Protein AF-S6URK3-F1 (afdb_monomer)

Nearest PDB structures (foldseek):
  7t2y-assembly1_A  TM=6.536E-01  e=1.853E+00  synthetic construct
  8c5v-assembly1_D  TM=6.792E-01  e=2.583E+00  Escherichia coli

Mean predicted aligned error: 15.0 Å

Radius of gyration: 19.45 Å; Cα contacts (8 Å, |Δi|>4): 103; chains: 1; bounding box: 42×46×53 Å

Secondary structure (DSSP, 8-state):
-HHHHHHHTSS---HHHHHHHHHHHHHHHHHHHHHHTT-----HHHHHHHHHHHHHHTTPPP----SS----TT----HHHHHHHHHHHHHHHHHHHHHHHHHHT-SS----HHHHHHHHHHHHHHHHTT-HHHHHHHHHHHHHHHHHHHHT---

InterPro domains:
  IPR008207 Signal transduction histidine kinase, phosphotransfer (Hpt) domain [PF01627] (80-147)
  IPR008207 Signal transduction histidine kinase, phosphotransfer (Hpt) domain [PS50894] (74-155)
  IPR008207 Signal transduction histidine kinase, phosphotransfer (Hpt) domain [cd00088] (78-147)
  IPR036641 HPT domain superfamily [G3DSA:1.20.120.160] (75-155)
  IPR036641 HPT domain superfamily [SSF47226] (78-149)

Sequence (155 aa):
NLLNRVLEGDVLPGLEVQQLMGEVLALLPSVIRDFADDAQCQRNDVDLLAARAHALANALEAPSLSVADAHAPGEVLDPQLLEIFRQEALGHLNTLSRFLDNAEQSASPSISDAVLRALHTLKGSAHMAGVLPIAELASPLDQLVREYKANLIDI

Foldseek 3Di:
DLVVCCVVVVAPCDPLVVVLVVLCVVCVVVCVVCVVVVVDDDDVSVVLSVQQSVCSSVVHPRPDPPVPDPDDVPDDFDVVLVVVLVVLLVVLVVLVVVLVVVVVVDPDRADDPSNLVSLVVNLVSCVVRVVVVSNVVSVVVSVVNVVVNVVPPDD

Solvent-accessible surface area (backbone atoms only — not comparable to full-atom values): 8947 Å² total; per-residue (Å²): 110,41,68,59,36,40,74,72,63,79,34,76,86,44,71,69,54,51,50,51,51,50,54,50,63,68,45,46,66,55,56,54,46,32,58,75,68,73,60,73,70,93,50,70,70,59,54,44,52,52,49,28,39,52,17,58,56,67,77,43,86,49,74,67,80,63,91,72,71,89,70,55,100,82,59,78,66,53,66,68,44,40,51,51,31,55,58,50,40,53,57,29,50,50,51,48,50,56,48,52,63,52,34,78,75,38,100,73,66,75,84,49,71,67,49,56,50,29,34,49,48,44,23,52,38,21,54,75,26,64,40,51,77,56,21,62,59,29,47,62,51,40,50,51,55,50,52,54,54,61,76,66,64,78,131

pLDDT: mean 81.58, std 15.3, range [34.28, 96.38]

Structure (mmCIF, N/CA/C/O backbone):
data_AF-S6URK3-F1
#
_entry.id   AF-S6URK3-F1
#
loop_
_atom_site.group_PDB
_atom_site.id
_atom_site.type_symbol
_atom_site.label_atom_id
_atom_site.label_alt_id
_atom_site.label_comp_id
_atom_site.label_asym_id
_atom_site.label_entity_id
_atom_site.label_seq_id
_atom_site.pdbx_PDB_ins_code
_atom_site.Cartn_x
_atom_site.Cartn_y
_atom_site.Cartn_z
_atom_site.occupancy
_atom_site.B_iso_or_equiv
_atom_site.auth_seq_id
_atom_site.auth_comp_id
_atom_site.auth_asym_id
_atom_site.auth_atom_id
_atom_site.pdbx_PDB_model_num
ATOM 1 N N . ASN A 1 1 ? 6.198 18.234 -7.536 1.00 81.25 1 ASN A N 1
ATOM 2 C CA . ASN A 1 1 ? 6.802 17.610 -8.737 1.00 81.25 1 ASN A CA 1
ATOM 3 C C . ASN A 1 1 ? 8.316 17.713 -8.583 1.00 81.25 1 ASN A C 1
ATOM 5 O O . ASN A 1 1 ? 8.777 18.811 -8.299 1.00 81.25 1 ASN A O 1
ATOM 9 N N . LEU A 1 2 ? 9.060 16.603 -8.678 1.00 85.69 2 LEU A N 1
ATOM 10 C CA . LEU A 1 2 ? 10.508 16.555 -8.414 1.00 85.69 2 LEU A CA 1
ATOM 11 C C . LEU A 1 2 ? 11.296 17.590 -9.227 1.00 85.69 2 LEU A C 1
ATOM 13 O O . LEU A 1 2 ? 12.123 18.296 -8.664 1.00 85.69 2 LEU A O 1
ATOM 17 N N . LEU A 1 3 ? 11.005 17.722 -10.525 1.00 86.94 3 LEU A N 1
ATOM 18 C CA . LEU A 1 3 ? 11.733 18.642 -11.405 1.00 86.94 3 LEU A CA 1
ATOM 19 C C . LEU A 1 3 ? 11.555 20.101 -10.978 1.00 86.94 3 LEU A C 1
ATOM 21 O O . LEU A 1 3 ? 12.524 20.851 -10.979 1.00 86.94 3 LEU A O 1
ATOM 25 N N . ASN A 1 4 ? 10.353 20.483 -10.538 1.00 88.00 4 ASN A N 1
ATOM 26 C CA . ASN A 1 4 ? 10.110 21.831 -10.020 1.00 88.00 4 ASN A CA 1
ATOM 27 C C . ASN A 1 4 ? 10.955 22.097 -8.772 1.00 88.00 4 ASN A C 1
ATOM 29 O O . ASN A 1 4 ? 11.601 23.130 -8.692 1.00 88.00 4 ASN A O 1
ATOM 33 N N . ARG A 1 5 ? 11.041 21.125 -7.855 1.00 81.00 5 ARG A N 1
ATOM 34 C CA . ARG A 1 5 ? 11.853 21.260 -6.636 1.00 81.00 5 ARG A CA 1
ATOM 35 C C . ARG A 1 5 ? 13.351 21.343 -6.930 1.00 81.00 5 ARG A C 1
ATOM 37 O O . ARG A 1 5 ? 14.071 22.050 -6.238 1.00 81.00 5 ARG A O 1
ATOM 44 N N . VAL A 1 6 ? 13.825 20.651 -7.967 1.00 87.62 6 VAL A N 1
ATOM 45 C CA . VAL A 1 6 ? 15.216 20.774 -8.435 1.00 87.62 6 VAL A CA 1
ATOM 46 C C . VAL A 1 6 ? 15.470 22.155 -9.047 1.00 87.62 6 VAL A C 1
ATOM 48 O O . VAL A 1 6 ? 16.500 22.763 -8.770 1.00 87.62 6 VAL A O 1
ATOM 51 N N . LEU A 1 7 ? 14.530 22.677 -9.843 1.00 86.62 7 LEU A N 1
ATOM 52 C CA . LEU A 1 7 ? 14.621 24.019 -10.433 1.00 86.62 7 LEU A CA 1
ATOM 53 C C . LEU A 1 7 ? 14.563 25.134 -9.377 1.00 86.62 7 LEU A C 1
ATOM 55 O O . LEU A 1 7 ? 15.235 26.151 -9.528 1.00 86.62 7 LEU A O 1
ATOM 59 N N . GLU A 1 8 ? 13.783 24.933 -8.316 1.00 88.06 8 GLU A N 1
ATOM 60 C CA . GLU A 1 8 ? 13.647 25.845 -7.173 1.00 88.06 8 GLU A CA 1
ATOM 61 C C . GLU A 1 8 ? 14.844 25.762 -6.203 1.00 88.06 8 GLU A C 1
ATOM 63 O O . GLU A 1 8 ? 15.026 26.651 -5.376 1.00 88.06 8 GLU A O 1
ATOM 68 N N . GLY A 1 9 ? 15.703 24.743 -6.341 1.00 82.69 9 GLY A N 1
ATOM 69 C CA . GLY A 1 9 ? 16.895 24.536 -5.511 1.00 82.69 9 GLY A CA 1
ATOM 70 C C . GLY A 1 9 ? 16.647 23.763 -4.211 1.00 82.69 9 GLY A C 1
ATOM 71 O O . GLY A 1 9 ? 17.591 23.524 -3.459 1.00 82.69 9 GLY A O 1
ATOM 72 N N . ASP A 1 10 ? 15.412 23.325 -3.968 1.00 79.25 10 ASP A N 1
ATOM 73 C CA . ASP A 1 10 ? 15.006 22.552 -2.788 1.00 79.25 10 ASP A CA 1
ATOM 74 C C . ASP A 1 10 ? 15.538 21.112 -2.797 1.00 79.25 10 ASP A C 1
ATOM 76 O O . ASP A 1 10 ? 15.638 20.473 -1.749 1.00 79.25 10 ASP A O 1
ATOM 80 N N . VAL A 1 11 ? 15.846 20.578 -3.981 1.00 84.50 11 VAL A N 1
ATOM 81 C CA . VAL A 1 11 ? 16.415 19.237 -4.168 1.00 84.50 11 VAL A CA 1
ATOM 82 C C . VAL A 1 11 ? 17.662 19.342 -5.035 1.00 84.50 11 VAL A C 1
ATOM 84 O O . VAL A 1 11 ? 17.622 19.872 -6.144 1.00 84.50 11 VAL A O 1
ATOM 87 N N . LEU A 1 12 ? 18.782 18.803 -4.551 1.00 82.88 12 LEU A N 1
ATOM 88 C CA . LEU A 1 12 ? 20.026 18.796 -5.316 1.00 82.88 12 LEU A CA 1
ATOM 89 C C . LEU A 1 12 ? 19.955 17.769 -6.461 1.00 82.88 12 LEU A C 1
ATOM 91 O O . LEU A 1 12 ? 19.507 16.642 -6.238 1.00 82.88 12 LEU A O 1
ATOM 95 N N . PRO A 1 13 ? 20.454 18.097 -7.668 1.00 84.88 13 PRO A N 1
ATOM 96 C CA . PRO A 1 13 ? 20.526 17.173 -8.801 1.00 84.88 13 PRO A CA 1
ATOM 97 C C . PRO A 1 13 ? 21.686 16.174 -8.633 1.00 84.88 13 PRO A C 1
ATOM 99 O O . PRO A 1 13 ? 22.617 16.121 -9.440 1.00 84.88 13 PRO A O 1
ATOM 102 N N . GLY A 1 14 ? 21.648 15.411 -7.541 1.00 86.44 14 GLY A N 1
ATOM 103 C CA . GLY A 1 14 ? 22.617 14.372 -7.217 1.00 86.44 14 GLY A CA 1
ATOM 104 C C . GLY A 1 14 ? 22.479 13.131 -8.102 1.00 86.44 14 GLY A C 1
ATOM 105 O O . GLY A 1 14 ? 21.643 13.067 -9.006 1.00 86.44 14 GLY A O 1
ATOM 106 N N . LEU A 1 15 ? 23.302 12.120 -7.813 1.00 84.62 15 LEU A N 1
ATOM 107 C CA . LEU A 1 15 ? 23.380 10.881 -8.593 1.00 84.62 15 LEU A CA 1
ATOM 108 C C . LEU A 1 15 ? 22.014 10.192 -8.748 1.00 84.62 15 LEU A C 1
ATOM 110 O O . LEU A 1 15 ? 21.686 9.717 -9.828 1.00 84.62 15 LEU A O 1
ATOM 114 N N . GLU A 1 16 ? 21.201 10.189 -7.696 1.00 82.56 16 GLU A N 1
ATOM 115 C CA . GLU A 1 16 ? 19.893 9.523 -7.666 1.00 82.56 16 GLU A CA 1
ATOM 116 C C . GLU A 1 16 ? 18.874 10.198 -8.594 1.00 82.56 16 GLU A C 1
ATOM 118 O O . GLU A 1 16 ? 18.141 9.523 -9.316 1.00 82.56 16 GLU A O 1
ATOM 123 N N . VAL A 1 17 ? 18.864 11.536 -8.633 1.00 88.19 17 VAL A N 1
ATOM 124 C CA . VAL A 1 17 ? 18.015 12.315 -9.549 1.00 88.19 17 VAL A CA 1
ATOM 125 C C . VAL A 1 17 ? 18.470 12.104 -10.995 1.00 88.19 17 VAL A C 1
ATOM 127 O O . VAL A 1 17 ? 17.637 11.915 -11.879 1.00 88.19 17 VAL A O 1
ATOM 130 N N . GLN A 1 18 ? 19.784 12.078 -11.243 1.00 89.00 18 GLN A N 1
ATOM 131 C CA . GLN A 1 18 ? 20.341 11.822 -12.576 1.00 89.00 18 GLN A CA 1
ATOM 132 C C . GLN A 1 18 ? 20.022 10.407 -13.077 1.00 89.00 18 GLN A C 1
ATOM 134 O O . GLN A 1 18 ? 19.639 10.243 -14.235 1.00 89.00 18 GLN A O 1
ATOM 139 N N . GLN A 1 19 ? 20.133 9.396 -12.210 1.00 87.19 19 GLN A N 1
ATOM 140 C CA . GLN A 1 19 ? 19.759 8.014 -12.523 1.00 87.19 19 GLN A CA 1
ATOM 141 C C . GLN A 1 19 ? 18.272 7.905 -12.852 1.00 87.19 19 GLN A C 1
ATOM 143 O O . GLN A 1 19 ? 17.924 7.382 -13.908 1.00 87.19 19 GLN A O 1
ATOM 148 N N . LEU A 1 20 ? 17.405 8.483 -12.012 1.00 89.62 20 LEU A N 1
ATOM 149 C CA . LEU A 1 20 ? 15.965 8.498 -12.255 1.00 89.62 20 LEU A CA 1
ATOM 150 C C . LEU A 1 20 ? 15.626 9.144 -13.607 1.00 89.62 20 LEU A C 1
ATOM 152 O O . LEU A 1 20 ? 14.837 8.599 -14.375 1.00 89.62 20 LEU A O 1
ATOM 156 N N . MET A 1 21 ? 16.238 10.289 -13.927 1.00 91.25 21 MET A N 1
ATOM 157 C CA . MET A 1 21 ? 16.034 10.942 -15.222 1.00 91.25 21 MET A CA 1
ATOM 158 C C . MET A 1 21 ? 16.507 10.075 -16.394 1.00 91.25 21 MET A C 1
ATOM 160 O O . MET A 1 21 ? 15.834 10.034 -17.423 1.00 91.25 21 MET A O 1
ATOM 164 N N . GLY A 1 22 ? 17.630 9.368 -16.245 1.00 91.88 22 GLY A N 1
ATOM 165 C CA . GLY A 1 22 ? 18.124 8.427 -17.251 1.00 91.88 22 GLY A CA 1
ATOM 166 C C . GLY A 1 22 ? 17.152 7.274 -17.506 1.00 91.88 22 GLY A C 1
ATOM 167 O O . GLY A 1 22 ? 16.862 6.959 -18.660 1.00 91.88 22 GLY A O 1
ATOM 168 N N . GLU A 1 23 ? 16.596 6.691 -16.444 1.00 91.50 23 GLU A N 1
ATOM 169 C CA . GLU A 1 23 ? 15.606 5.613 -16.530 1.00 91.50 23 GLU A CA 1
ATOM 170 C C . GLU A 1 23 ? 14.299 6.088 -17.192 1.00 91.50 23 GLU A C 1
ATOM 172 O O . GLU A 1 23 ? 13.791 5.428 -18.098 1.00 91.50 23 GLU A O 1
ATOM 177 N N . VAL A 1 24 ? 13.795 7.274 -16.826 1.00 93.56 24 VAL A N 1
ATOM 178 C CA . VAL A 1 24 ? 12.609 7.875 -17.465 1.00 93.56 24 VAL A CA 1
ATOM 179 C C . VAL A 1 24 ? 12.849 8.120 -18.955 1.00 93.56 24 VAL A C 1
ATOM 181 O O . VAL A 1 24 ? 12.007 7.767 -19.781 1.00 93.56 24 VAL A O 1
ATOM 184 N N . LEU A 1 25 ? 14.000 8.691 -19.325 1.00 94.06 25 LEU A N 1
ATOM 185 C CA . LEU A 1 25 ? 14.349 8.945 -20.726 1.00 94.06 25 LEU A CA 1
ATOM 186 C C . LEU A 1 25 ? 14.457 7.654 -21.544 1.00 94.06 25 LEU A C 1
ATOM 188 O O . LEU A 1 25 ? 14.052 7.640 -22.706 1.00 94.06 25 LEU A O 1
ATOM 192 N N . ALA A 1 26 ? 14.960 6.574 -20.947 1.00 93.50 26 ALA A N 1
ATOM 193 C CA . ALA A 1 26 ? 15.004 5.264 -21.588 1.00 93.50 26 ALA A CA 1
ATOM 194 C C . ALA A 1 26 ? 13.601 4.664 -21.787 1.00 93.50 26 ALA A C 1
ATOM 196 O O . ALA A 1 26 ? 13.368 3.956 -22.769 1.00 93.50 26 ALA A O 1
ATOM 197 N N . LEU A 1 27 ? 12.661 4.968 -20.885 1.00 92.50 27 LEU A N 1
ATOM 198 C CA . LEU A 1 27 ? 11.313 4.408 -20.901 1.00 92.50 27 LEU A CA 1
ATOM 199 C C . LEU A 1 27 ? 10.340 5.154 -21.821 1.00 92.50 27 LEU A C 1
ATOM 201 O O . LEU A 1 27 ? 9.491 4.522 -22.459 1.00 92.50 27 LEU A O 1
ATOM 205 N N . LEU A 1 28 ? 10.487 6.476 -21.931 1.00 93.12 28 LEU A N 1
ATOM 206 C CA . LEU A 1 28 ? 9.611 7.359 -22.710 1.00 93.12 28 LEU A CA 1
ATOM 207 C C . LEU A 1 28 ? 9.305 6.862 -24.135 1.00 93.12 28 LEU A C 1
ATOM 209 O O . LEU A 1 28 ? 8.132 6.877 -24.505 1.00 93.12 28 LEU A O 1
ATOM 213 N N . PRO A 1 29 ? 10.273 6.368 -24.935 1.00 93.06 29 PRO A N 1
ATOM 214 C CA . PRO A 1 29 ? 9.983 5.866 -26.277 1.00 93.06 29 PRO A CA 1
ATOM 215 C C . PRO A 1 29 ? 8.980 4.709 -26.295 1.00 93.06 29 PRO A C 1
ATOM 217 O O . PRO A 1 29 ? 8.196 4.599 -27.232 1.00 93.06 29 PRO A O 1
ATOM 220 N N . SER A 1 30 ? 9.000 3.841 -25.278 1.00 90.81 30 SER A N 1
ATOM 221 C CA . SER A 1 30 ? 8.046 2.731 -25.179 1.00 90.81 30 SER A CA 1
ATOM 222 C C . SER A 1 30 ? 6.651 3.228 -24.811 1.00 90.81 30 SER A C 1
ATOM 224 O O . SER A 1 30 ? 5.698 2.881 -25.490 1.00 90.81 30 SER A O 1
ATOM 226 N N . VAL A 1 31 ? 6.553 4.125 -23.828 1.00 89.50 31 VAL A N 1
ATOM 227 C CA . VAL A 1 31 ? 5.279 4.706 -23.383 1.00 89.50 31 VAL A CA 1
ATOM 228 C C . VAL A 1 31 ? 4.607 5.492 -24.512 1.00 89.50 31 VAL A C 1
ATOM 230 O O . VAL A 1 31 ? 3.397 5.408 -24.697 1.00 89.50 31 VAL A O 1
ATOM 233 N N . ILE A 1 32 ? 5.392 6.228 -25.304 1.00 91.81 32 ILE A N 1
ATOM 234 C CA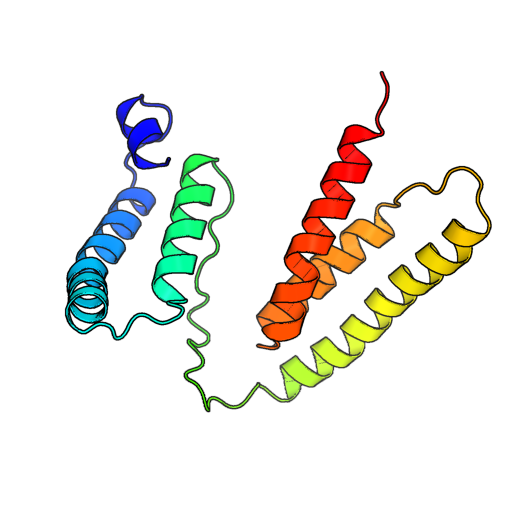 . ILE A 1 32 ? 4.889 6.961 -26.472 1.00 91.81 32 ILE A CA 1
ATOM 235 C C . ILE A 1 32 ? 4.358 6.000 -27.543 1.00 91.81 32 ILE A C 1
ATOM 237 O O . ILE A 1 32 ? 3.332 6.297 -28.150 1.00 91.81 32 ILE A O 1
ATOM 241 N N . ARG A 1 33 ? 5.025 4.860 -27.778 1.00 91.00 33 ARG A N 1
ATOM 242 C CA . ARG A 1 33 ? 4.531 3.838 -28.716 1.00 91.00 33 ARG A CA 1
ATOM 243 C C . ARG A 1 33 ? 3.234 3.204 -28.230 1.00 91.00 33 ARG A C 1
ATOM 245 O O . ARG A 1 33 ? 2.277 3.196 -28.987 1.00 91.00 33 ARG A O 1
ATOM 252 N N . ASP A 1 34 ? 3.176 2.775 -26.972 1.00 89.19 34 ASP A N 1
ATOM 253 C CA . ASP A 1 34 ? 1.973 2.158 -26.400 1.00 89.19 34 ASP A CA 1
ATOM 254 C C . ASP A 1 34 ? 0.766 3.108 -26.481 1.00 89.19 34 ASP A C 1
ATOM 256 O O . ASP A 1 34 ? -0.351 2.683 -26.765 1.00 89.19 34 ASP A O 1
ATOM 260 N N . PHE A 1 35 ? 0.996 4.412 -26.285 1.00 89.19 35 PHE A N 1
ATOM 261 C CA . PHE A 1 35 ? -0.021 5.445 -26.484 1.00 89.19 35 PHE A CA 1
ATOM 262 C C . PHE A 1 35 ? -0.431 5.598 -27.955 1.00 89.19 35 PHE A C 1
ATOM 264 O O . PHE A 1 35 ? -1.617 5.703 -28.254 1.00 89.19 35 PHE A O 1
ATOM 271 N N . ALA A 1 36 ? 0.535 5.635 -28.876 1.00 93.19 36 ALA A N 1
ATOM 272 C CA . ALA A 1 36 ? 0.267 5.785 -30.306 1.00 93.19 36 ALA A CA 1
ATOM 273 C C . ALA A 1 36 ? -0.497 4.587 -30.896 1.00 93.19 36 ALA A C 1
ATOM 275 O O . ALA A 1 36 ? -1.304 4.774 -31.806 1.00 93.19 36 ALA A O 1
ATOM 276 N N . ASP A 1 37 ? -0.259 3.390 -30.358 1.00 93.44 37 ASP A N 1
ATOM 277 C CA . ASP A 1 37 ? -0.849 2.129 -30.810 1.00 93.44 37 ASP A CA 1
ATOM 278 C C . ASP A 1 37 ? -2.165 1.771 -30.080 1.00 93.44 37 ASP A C 1
ATOM 280 O O . ASP A 1 37 ? -2.700 0.685 -30.293 1.00 93.44 37 ASP A O 1
ATOM 284 N N . ASP A 1 38 ? -2.690 2.660 -29.221 1.00 88.88 38 ASP A N 1
ATOM 285 C CA . ASP A 1 38 ? -3.877 2.434 -28.366 1.00 88.88 38 ASP A CA 1
ATOM 286 C C . ASP A 1 38 ? -3.769 1.159 -27.495 1.00 88.88 38 ASP A C 1
ATOM 288 O O . ASP A 1 38 ? -4.751 0.513 -27.137 1.00 88.88 38 ASP A O 1
ATOM 292 N N . ALA A 1 39 ? -2.538 0.778 -27.144 1.00 86.94 39 ALA A N 1
ATOM 293 C CA . ALA A 1 39 ? -2.197 -0.422 -26.380 1.00 86.94 39 ALA A CA 1
ATOM 294 C C . ALA A 1 39 ? -1.912 -0.102 -24.902 1.00 86.94 39 ALA A C 1
ATOM 296 O O . ALA A 1 39 ? -1.115 -0.770 -24.241 1.00 86.94 39 ALA A O 1
ATOM 297 N N . GLN A 1 40 ? -2.534 0.956 -24.382 1.00 82.00 40 GLN A N 1
ATOM 298 C CA . GLN A 1 40 ? -2.271 1.466 -23.042 1.00 82.00 40 GLN A CA 1
ATOM 299 C C . GLN A 1 40 ? -2.670 0.433 -21.981 1.00 82.00 40 GLN A C 1
ATOM 301 O O . GLN A 1 40 ? -3.815 -0.010 -21.910 1.00 82.00 40 GLN A O 1
ATOM 306 N N . CYS A 1 41 ? -1.727 0.077 -21.116 1.00 78.94 41 CYS A N 1
ATOM 307 C CA . CYS A 1 41 ? -1.939 -0.842 -20.005 1.00 78.94 41 CYS A CA 1
ATOM 308 C C . CYS A 1 41 ? -1.322 -0.282 -18.718 1.00 78.94 41 CYS A C 1
ATOM 310 O O . CYS A 1 41 ? -0.622 0.734 -18.738 1.00 78.94 41 CYS A O 1
ATOM 312 N N . GLN A 1 42 ? -1.597 -0.930 -17.584 1.00 74.94 42 GLN A N 1
ATOM 313 C CA . GLN A 1 42 ? -0.938 -0.587 -16.326 1.00 74.94 42 GLN A CA 1
ATOM 314 C C . GLN A 1 42 ? 0.562 -0.894 -16.435 1.00 74.94 42 GLN A C 1
ATOM 316 O O . GLN A 1 42 ? 0.962 -2.010 -16.769 1.00 74.94 42 GLN A O 1
ATOM 321 N N . ARG A 1 43 ? 1.385 0.125 -16.180 1.00 78.56 43 ARG A N 1
ATOM 322 C CA . ARG A 1 43 ? 2.836 0.115 -16.382 1.00 78.56 43 ARG A CA 1
ATOM 323 C C . ARG A 1 43 ? 3.528 0.238 -15.024 1.00 78.56 43 ARG A C 1
ATOM 325 O O . ARG A 1 43 ? 3.824 1.337 -14.563 1.00 78.56 43 ARG A O 1
ATOM 332 N N . ASN A 1 44 ? 3.805 -0.907 -14.400 1.00 78.50 44 ASN A N 1
ATOM 333 C CA . ASN A 1 44 ? 4.451 -0.981 -13.080 1.00 78.50 44 ASN A CA 1
ATOM 334 C C . ASN A 1 44 ? 5.816 -0.267 -13.037 1.00 78.50 44 ASN A C 1
ATOM 336 O O . ASN A 1 44 ? 6.225 0.261 -12.007 1.00 78.50 44 ASN A O 1
ATOM 340 N N . ASP A 1 45 ? 6.527 -0.245 -14.164 1.00 82.12 45 ASP A N 1
ATOM 341 C CA . ASP A 1 45 ? 7.787 0.473 -14.348 1.00 82.12 45 ASP A CA 1
ATOM 342 C C . ASP A 1 45 ? 7.606 2.001 -14.299 1.00 82.12 45 ASP A C 1
ATOM 344 O O . ASP A 1 45 ? 8.389 2.697 -13.652 1.00 82.12 45 ASP A O 1
ATOM 348 N N . VAL A 1 46 ? 6.546 2.528 -14.917 1.00 86.44 46 VAL A N 1
ATOM 349 C CA . VAL A 1 46 ? 6.170 3.948 -14.837 1.00 86.44 46 VAL A CA 1
ATOM 350 C C . VAL A 1 46 ? 5.731 4.311 -13.416 1.00 86.44 46 VAL A C 1
ATOM 352 O O . VAL A 1 46 ? 6.191 5.324 -12.883 1.00 86.44 46 VAL A O 1
ATOM 355 N N . ASP A 1 47 ? 4.900 3.478 -12.785 1.00 83.38 47 ASP A N 1
ATOM 356 C CA . ASP A 1 47 ? 4.399 3.702 -11.421 1.00 83.38 47 ASP A CA 1
ATOM 357 C C . ASP A 1 47 ? 5.544 3.752 -10.399 1.00 83.38 47 ASP A C 1
ATOM 359 O O . ASP A 1 47 ? 5.600 4.637 -9.539 1.00 83.38 47 ASP A O 1
ATOM 363 N N . LEU A 1 48 ? 6.522 2.858 -10.538 1.00 81.25 48 LEU A N 1
ATOM 364 C CA . LEU A 1 48 ? 7.720 2.844 -9.709 1.00 81.25 48 LEU A CA 1
ATOM 365 C C . LEU A 1 48 ? 8.571 4.109 -9.893 1.00 81.25 48 LEU A C 1
ATOM 367 O O . LEU A 1 48 ? 9.016 4.702 -8.906 1.00 81.25 48 LEU A O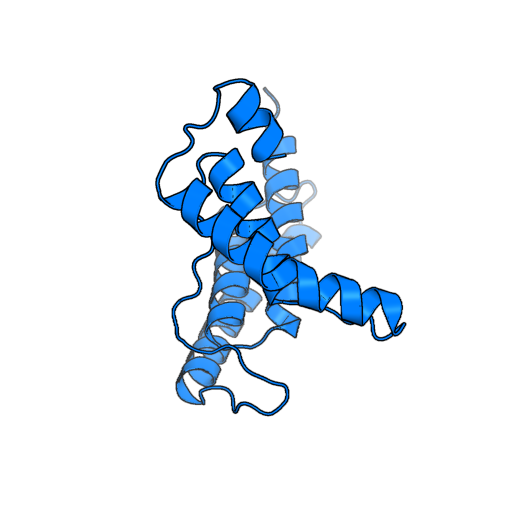 1
ATOM 371 N N . LEU A 1 49 ? 8.819 4.532 -11.137 1.00 88.50 49 LEU A N 1
ATOM 372 C CA . LEU A 1 49 ? 9.585 5.753 -11.406 1.00 88.50 49 LEU A CA 1
ATOM 373 C C . LEU A 1 49 ? 8.874 6.983 -10.833 1.00 88.50 49 LEU A C 1
ATOM 375 O O . LEU A 1 49 ? 9.527 7.858 -10.259 1.00 88.50 49 LEU A O 1
ATOM 379 N N . ALA A 1 50 ? 7.543 7.030 -10.911 1.00 86.00 50 ALA A N 1
ATOM 380 C CA . ALA A 1 50 ? 6.742 8.080 -10.293 1.00 86.00 50 ALA A CA 1
ATOM 381 C C . ALA A 1 50 ? 6.856 8.066 -8.757 1.00 86.00 50 ALA A C 1
ATOM 38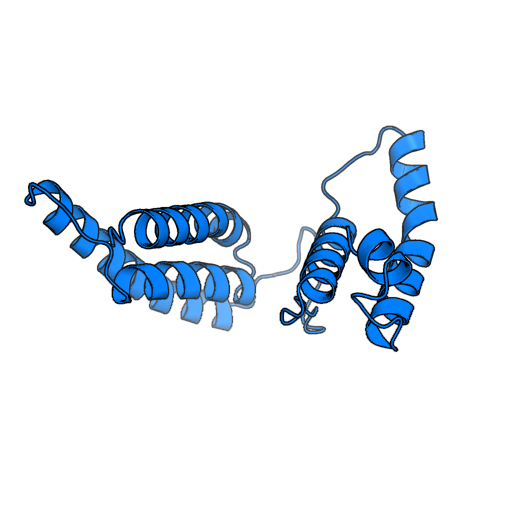3 O O . ALA A 1 50 ? 7.057 9.119 -8.143 1.00 86.00 50 ALA A O 1
ATOM 384 N N . ALA A 1 51 ? 6.806 6.887 -8.131 1.00 80.12 51 ALA A N 1
ATOM 385 C CA . ALA A 1 51 ? 6.966 6.737 -6.687 1.00 80.12 51 ALA A CA 1
ATOM 386 C C . ALA A 1 51 ? 8.376 7.137 -6.211 1.00 80.12 51 ALA A C 1
ATOM 388 O O . ALA A 1 51 ? 8.515 7.875 -5.233 1.00 80.12 51 ALA A O 1
ATOM 389 N N . ARG A 1 52 ? 9.430 6.741 -6.939 1.00 85.12 52 ARG A N 1
ATOM 390 C CA . ARG A 1 52 ? 10.814 7.184 -6.682 1.00 85.12 52 ARG A CA 1
ATOM 391 C C . ARG A 1 52 ? 10.968 8.692 -6.851 1.00 85.12 52 ARG A C 1
ATOM 393 O O . ARG A 1 52 ? 11.601 9.331 -6.013 1.00 85.12 52 ARG A O 1
ATOM 400 N N . ALA A 1 53 ? 10.350 9.279 -7.878 1.00 87.38 53 ALA A N 1
ATOM 401 C CA . ALA A 1 53 ? 10.350 10.726 -8.071 1.00 87.38 53 ALA A CA 1
ATOM 402 C C . ALA A 1 53 ? 9.701 11.457 -6.887 1.00 87.38 53 ALA A C 1
ATOM 404 O O . ALA A 1 53 ? 10.208 12.481 -6.429 1.00 87.38 53 ALA A O 1
ATOM 405 N N . HIS A 1 54 ? 8.590 10.924 -6.376 1.00 83.00 54 HIS A N 1
ATOM 406 C CA . HIS A 1 54 ? 7.894 11.474 -5.218 1.00 83.00 54 HIS A CA 1
ATOM 407 C C . HIS A 1 54 ? 8.726 11.367 -3.933 1.00 83.00 54 HIS A C 1
ATOM 409 O O . HIS A 1 54 ? 8.803 12.328 -3.168 1.00 83.00 54 HIS A O 1
ATOM 415 N N . ALA A 1 55 ? 9.391 10.232 -3.718 1.00 80.81 55 ALA A N 1
ATOM 416 C CA . ALA A 1 55 ? 10.248 10.026 -2.558 1.00 80.81 55 ALA A CA 1
ATOM 417 C C . ALA A 1 55 ? 11.461 10.967 -2.560 1.00 80.81 55 ALA A C 1
ATOM 419 O O . ALA A 1 55 ? 11.676 11.679 -1.580 1.00 80.81 55 ALA A O 1
ATOM 420 N N . LEU A 1 56 ? 12.171 11.069 -3.691 1.00 83.19 56 LEU A N 1
ATOM 421 C CA . LEU A 1 56 ? 13.282 12.015 -3.855 1.00 83.19 56 LEU A CA 1
ATOM 422 C C . LEU A 1 56 ? 12.827 13.461 -3.673 1.00 83.19 56 LEU A C 1
ATOM 424 O O . LEU A 1 56 ? 13.532 14.261 -3.064 1.00 83.19 56 LEU A O 1
ATOM 428 N N . ALA A 1 57 ? 11.627 13.796 -4.156 1.00 83.44 57 ALA A N 1
ATOM 429 C CA . ALA A 1 57 ? 11.083 15.131 -3.975 1.00 83.44 57 ALA A CA 1
ATOM 430 C C . ALA A 1 57 ? 10.899 15.450 -2.491 1.00 83.44 57 ALA A C 1
ATOM 432 O O . ALA A 1 57 ? 11.129 16.584 -2.108 1.00 83.44 57 ALA A O 1
ATOM 433 N N . ASN A 1 58 ? 10.507 14.481 -1.664 1.00 81.00 58 ASN A N 1
ATOM 434 C CA . ASN A 1 58 ? 10.161 14.685 -0.257 1.00 81.00 58 ASN A CA 1
ATOM 435 C C . ASN A 1 58 ? 11.256 14.259 0.733 1.00 81.00 58 ASN A C 1
ATOM 437 O O . ASN A 1 58 ? 10.986 14.222 1.931 1.00 81.00 58 ASN A O 1
ATOM 441 N N . ALA A 1 59 ? 12.467 13.955 0.250 1.00 73.31 59 ALA A N 1
ATOM 442 C CA . ALA A 1 59 ? 13.563 13.404 1.054 1.00 73.31 59 ALA A CA 1
ATOM 443 C C . ALA A 1 59 ? 13.164 12.138 1.847 1.00 73.31 59 ALA A C 1
ATOM 445 O O . ALA A 1 59 ? 13.612 11.918 2.971 1.00 73.31 59 ALA A O 1
ATOM 446 N N . LEU A 1 60 ? 12.292 11.317 1.258 1.00 66.62 60 LEU A N 1
ATOM 447 C CA . LEU A 1 60 ? 11.890 10.013 1.780 1.00 66.62 60 LEU A CA 1
ATOM 448 C C . LEU A 1 60 ? 12.774 8.923 1.166 1.00 66.62 60 LEU A C 1
ATOM 450 O O . LEU A 1 60 ? 13.302 9.095 0.066 1.00 66.62 60 LEU A O 1
ATOM 454 N N . GLU A 1 61 ? 12.893 7.778 1.841 1.00 57.66 61 GLU A N 1
ATOM 455 C CA . GLU A 1 61 ? 13.513 6.599 1.234 1.00 57.66 61 GLU A CA 1
ATOM 456 C C . GLU A 1 61 ? 12.733 6.199 -0.023 1.00 57.66 61 GLU A C 1
ATOM 458 O O . GLU A 1 61 ? 11.517 5.982 0.006 1.00 57.66 61 GLU A O 1
ATOM 463 N N . ALA A 1 62 ? 13.438 6.160 -1.153 1.00 56.69 62 ALA A N 1
ATOM 464 C CA . ALA A 1 62 ? 12.846 5.801 -2.425 1.00 56.69 62 ALA A CA 1
ATOM 465 C C . ALA A 1 62 ? 12.495 4.309 -2.429 1.00 56.69 62 ALA A C 1
ATOM 467 O O . ALA A 1 62 ? 13.326 3.503 -2.005 1.00 56.69 62 ALA A O 1
ATOM 468 N N . PRO A 1 63 ? 11.311 3.915 -2.936 1.00 51.88 63 PRO A N 1
ATOM 469 C CA . PRO A 1 63 ? 11.029 2.512 -3.180 1.00 51.88 63 PRO A CA 1
ATOM 470 C C . PRO A 1 63 ? 12.042 2.014 -4.212 1.00 51.88 63 PRO A C 1
ATOM 472 O O . PRO A 1 63 ? 11.987 2.365 -5.392 1.00 51.88 63 PRO A O 1
ATOM 475 N N . SER A 1 64 ? 13.039 1.271 -3.746 1.00 42.28 64 SER A N 1
ATOM 476 C CA . SER A 1 64 ? 13.996 0.601 -4.605 1.00 42.28 64 SER A CA 1
ATOM 477 C C . SER A 1 64 ? 13.361 -0.688 -5.105 1.00 42.28 64 SER A C 1
ATOM 479 O O . SER A 1 64 ? 12.729 -1.427 -4.348 1.00 42.28 64 SER A O 1
ATOM 481 N N . LEU A 1 65 ? 13.558 -0.985 -6.390 1.00 40.19 65 LEU A N 1
ATOM 482 C CA . LEU A 1 65 ? 13.538 -2.377 -6.802 1.00 40.19 65 LEU A CA 1
ATOM 483 C C . LEU A 1 65 ? 14.706 -3.026 -6.071 1.00 40.19 65 LEU A C 1
ATOM 485 O O . LEU A 1 65 ? 15.866 -2.849 -6.446 1.00 40.19 65 LEU A O 1
ATOM 489 N N . SER A 1 66 ? 14.404 -3.796 -5.032 1.00 36.66 66 SER A N 1
ATOM 490 C CA . SER A 1 66 ? 15.190 -5.003 -4.860 1.00 36.66 66 SER A CA 1
ATOM 491 C C . SER A 1 66 ? 15.159 -5.699 -6.218 1.00 36.66 66 SER A C 1
ATOM 493 O O . SER A 1 66 ? 14.086 -5.917 -6.772 1.00 36.66 66 SER A O 1
ATOM 495 N N . VAL A 1 67 ? 16.322 -6.021 -6.774 1.00 39.06 67 VAL A N 1
ATOM 496 C CA . VAL A 1 67 ? 16.491 -6.845 -7.985 1.00 39.06 67 VAL A CA 1
ATOM 497 C C . VAL A 1 67 ? 15.956 -8.283 -7.809 1.00 39.06 67 VAL A C 1
ATOM 499 O O . VAL A 1 67 ? 16.336 -9.183 -8.548 1.00 39.06 67 VAL A O 1
ATOM 502 N N . ALA A 1 68 ? 15.058 -8.501 -6.849 1.00 37.47 68 ALA A N 1
ATOM 503 C CA . ALA A 1 68 ? 14.157 -9.631 -6.788 1.00 37.47 68 ALA A CA 1
ATOM 504 C C . ALA A 1 68 ? 12.868 -9.247 -7.536 1.00 37.47 68 ALA A C 1
ATOM 506 O O . ALA A 1 68 ? 11.936 -8.684 -6.968 1.00 37.47 68 ALA A O 1
ATOM 507 N N . ASP A 1 69 ? 12.899 -9.545 -8.832 1.00 36.69 69 ASP A N 1
ATOM 508 C CA . ASP A 1 69 ? 11.762 -9.955 -9.648 1.00 36.69 69 ASP A CA 1
ATOM 509 C C . ASP A 1 69 ? 10.666 -8.938 -10.007 1.00 36.69 69 ASP A C 1
ATOM 511 O O . ASP A 1 69 ? 9.668 -8.715 -9.321 1.00 36.69 69 ASP A O 1
ATOM 515 N N . ALA A 1 70 ? 10.795 -8.438 -11.237 1.00 39.69 70 ALA A N 1
ATOM 516 C CA . ALA A 1 70 ? 9.652 -8.082 -12.058 1.00 39.69 70 ALA A CA 1
ATOM 517 C C . ALA A 1 70 ? 8.910 -9.367 -12.476 1.00 39.69 70 ALA A C 1
ATOM 519 O O . ALA A 1 70 ? 9.157 -9.892 -13.559 1.00 39.69 70 ALA A O 1
ATOM 520 N N . HIS A 1 71 ? 7.975 -9.832 -11.639 1.00 40.94 71 HIS A N 1
ATOM 521 C CA . HIS A 1 71 ? 7.051 -10.918 -11.980 1.00 40.94 71 HIS A CA 1
ATOM 522 C C . HIS A 1 71 ? 6.149 -10.504 -13.154 1.00 40.94 71 HIS A C 1
ATOM 524 O O . HIS A 1 71 ? 5.100 -9.877 -12.989 1.00 40.94 71 HIS A O 1
ATOM 530 N N . ALA A 1 72 ? 6.572 -10.881 -14.366 1.00 39.84 72 ALA A N 1
ATOM 531 C CA . ALA A 1 72 ? 5.725 -10.991 -15.548 1.00 39.84 72 ALA A CA 1
ATOM 532 C C . ALA A 1 72 ? 4.462 -11.821 -15.222 1.00 39.84 72 ALA A C 1
ATOM 534 O O . ALA A 1 72 ? 4.506 -12.678 -14.333 1.00 39.84 72 ALA A O 1
ATOM 535 N N . PRO A 1 73 ? 3.330 -11.622 -15.925 1.00 37.09 73 PRO A N 1
ATOM 536 C CA . PRO A 1 73 ? 2.125 -12.421 -15.709 1.00 37.09 73 PRO A CA 1
ATOM 537 C C . PRO A 1 73 ? 2.425 -13.903 -15.996 1.00 37.09 73 PRO A C 1
ATOM 539 O O . PRO A 1 73 ? 2.459 -14.330 -17.149 1.00 37.09 73 PRO A O 1
ATOM 542 N N . GLY A 1 74 ? 2.692 -14.674 -14.938 1.00 44.50 74 GLY A N 1
ATOM 543 C CA . GLY A 1 74 ? 3.108 -16.079 -15.002 1.00 44.50 74 GLY A CA 1
ATOM 544 C C . GLY A 1 74 ? 4.267 -16.467 -14.080 1.00 44.50 74 GLY A C 1
ATOM 545 O O . GLY A 1 74 ? 4.587 -17.651 -13.996 1.00 44.50 74 GLY A O 1
ATOM 546 N N . GLU A 1 75 ? 4.900 -15.519 -13.396 1.00 50.50 75 GLU A N 1
ATOM 547 C CA . GLU A 1 75 ? 6.014 -15.820 -12.502 1.00 50.50 75 GLU A CA 1
ATOM 548 C C . GLU A 1 75 ? 5.454 -16.396 -11.168 1.00 50.50 75 GLU A C 1
ATOM 550 O O . GLU A 1 75 ? 4.374 -16.026 -10.689 1.00 50.50 75 GLU A O 1
ATOM 555 N N . VAL A 1 76 ? 6.076 -17.471 -10.678 1.00 58.12 76 VAL A N 1
ATOM 556 C CA . VAL A 1 76 ? 5.528 -18.312 -9.605 1.00 58.12 76 VAL A CA 1
ATOM 557 C C . VAL A 1 76 ? 5.939 -17.712 -8.267 1.00 58.12 76 VAL A C 1
ATOM 559 O O . VAL A 1 76 ? 7.121 -17.729 -7.942 1.00 58.12 76 VAL A O 1
ATOM 562 N N . LEU A 1 77 ? 4.956 -17.243 -7.488 1.00 75.25 77 LEU A N 1
ATOM 563 C CA . LEU A 1 77 ? 5.144 -16.752 -6.116 1.00 75.25 77 LEU A CA 1
ATOM 564 C C . LEU A 1 77 ? 6.056 -17.703 -5.332 1.00 75.25 77 LEU A C 1
ATOM 566 O O . LEU A 1 77 ? 5.791 -18.909 -5.302 1.00 75.25 77 LEU A O 1
ATOM 570 N N . ASP A 1 78 ? 7.086 -17.171 -4.669 1.00 83.12 78 ASP A N 1
ATOM 571 C CA . ASP A 1 78 ? 7.941 -17.976 -3.798 1.00 83.12 78 ASP A CA 1
ATOM 572 C C . ASP A 1 78 ? 7.066 -18.620 -2.700 1.00 83.12 78 ASP A C 1
ATOM 574 O O . ASP A 1 78 ? 6.499 -17.909 -1.859 1.00 83.12 78 ASP A O 1
ATOM 578 N N . PRO A 1 79 ? 6.927 -19.960 -2.678 1.00 80.44 79 PRO A N 1
ATOM 579 C CA . PRO A 1 79 ? 6.049 -20.643 -1.736 1.00 80.44 79 PRO A CA 1
ATOM 580 C C . PRO A 1 79 ? 6.476 -20.438 -0.278 1.00 80.44 79 PRO A C 1
ATOM 582 O O . PRO A 1 79 ? 5.628 -20.497 0.614 1.00 80.44 79 PRO A O 1
ATOM 585 N N . GLN A 1 80 ? 7.760 -20.180 -0.014 1.00 80.12 80 GLN A N 1
ATOM 586 C CA . GLN A 1 80 ? 8.248 -19.879 1.327 1.00 80.12 80 GLN A CA 1
ATOM 587 C C . GLN A 1 80 ? 7.808 -18.482 1.771 1.00 80.12 80 GLN A C 1
ATOM 589 O O . GLN A 1 80 ? 7.309 -18.329 2.888 1.00 80.12 80 GLN A O 1
ATOM 594 N N . LEU A 1 81 ? 7.941 -17.476 0.902 1.00 81.88 81 LEU A N 1
ATOM 595 C CA . LEU A 1 81 ? 7.475 -16.116 1.194 1.00 81.88 81 LEU A CA 1
ATOM 596 C C . LEU A 1 81 ? 5.952 -16.057 1.316 1.00 81.88 81 LEU A C 1
ATOM 598 O O . LEU A 1 81 ? 5.441 -15.373 2.199 1.00 81.88 81 LEU A O 1
ATOM 602 N N . LEU A 1 82 ? 5.227 -16.821 0.497 1.00 88.44 82 LEU A N 1
ATOM 603 C CA . LEU A 1 82 ? 3.773 -16.922 0.583 1.00 88.44 82 LEU A CA 1
ATOM 604 C C . LEU A 1 82 ? 3.317 -17.539 1.913 1.00 88.44 82 LEU A C 1
ATOM 606 O O . LEU A 1 82 ? 2.353 -17.065 2.512 1.00 88.44 82 LEU A O 1
ATOM 610 N N . GLU A 1 83 ? 4.008 -18.571 2.399 1.00 85.38 83 GLU A N 1
ATOM 611 C CA . GLU A 1 83 ? 3.696 -19.187 3.691 1.00 85.38 83 GLU A CA 1
ATOM 612 C C . GLU A 1 83 ? 4.011 -18.251 4.866 1.00 85.38 83 GLU A C 1
ATOM 614 O O . GLU A 1 83 ? 3.192 -18.132 5.781 1.00 85.38 83 GLU A O 1
ATOM 619 N N . ILE A 1 84 ? 5.143 -17.538 4.824 1.00 82.31 84 ILE A N 1
ATOM 620 C CA . ILE A 1 84 ? 5.478 -16.501 5.815 1.00 82.31 84 ILE A CA 1
ATOM 621 C C . ILE A 1 84 ? 4.395 -15.421 5.816 1.00 82.31 84 ILE A C 1
ATOM 623 O O . ILE A 1 84 ? 3.802 -15.141 6.859 1.00 82.31 84 ILE A O 1
ATOM 627 N N . PHE A 1 85 ? 4.060 -14.886 4.639 1.00 89.69 85 PHE A N 1
ATOM 628 C CA . PHE A 1 85 ? 3.008 -13.889 4.491 1.00 89.69 85 PHE A CA 1
ATOM 629 C C . PHE A 1 85 ? 1.674 -14.385 5.041 1.00 89.69 85 PHE A C 1
ATOM 631 O O . PHE A 1 85 ? 1.022 -13.671 5.795 1.00 89.69 85 PHE A O 1
ATOM 638 N N . ARG A 1 86 ? 1.266 -15.619 4.733 1.00 91.62 86 ARG A N 1
ATOM 639 C CA . ARG A 1 86 ? 0.014 -16.193 5.241 1.00 91.62 86 ARG A CA 1
ATOM 640 C C . ARG A 1 86 ? -0.016 -16.220 6.772 1.00 91.62 86 ARG A C 1
ATOM 642 O O . ARG A 1 86 ? -1.046 -15.901 7.368 1.00 91.62 86 ARG A O 1
ATOM 649 N N . GLN A 1 87 ? 1.086 -16.609 7.411 1.00 87.75 87 GLN A N 1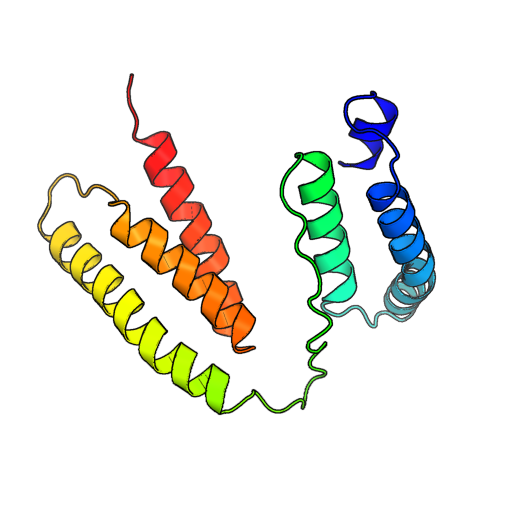
ATOM 650 C CA . GLN A 1 87 ? 1.188 -16.660 8.871 1.00 87.75 87 GLN A CA 1
ATOM 651 C C . GLN A 1 87 ? 1.159 -15.258 9.498 1.00 87.75 87 GLN A C 1
ATOM 653 O O . GLN A 1 87 ? 0.419 -15.029 10.457 1.00 87.75 87 GLN A O 1
ATOM 658 N N . GLU A 1 88 ? 1.905 -14.310 8.934 1.00 88.06 88 GLU A N 1
ATOM 659 C CA . GLU A 1 88 ? 1.957 -12.923 9.411 1.00 88.06 88 GLU A CA 1
ATOM 660 C C . GLU A 1 88 ? 0.627 -12.191 9.193 1.00 88.06 88 GLU A C 1
ATOM 662 O O . GLU A 1 88 ? 0.102 -11.548 10.109 1.00 88.06 88 GLU A O 1
ATOM 667 N N . ALA A 1 89 ? 0.025 -12.353 8.012 1.00 94.38 89 ALA A N 1
ATOM 668 C CA . ALA A 1 89 ? -1.244 -11.742 7.645 1.00 94.38 89 ALA A CA 1
ATOM 669 C C . ALA A 1 89 ? -2.355 -12.133 8.620 1.00 94.38 89 ALA A C 1
ATOM 671 O O . ALA A 1 89 ? -3.114 -11.267 9.049 1.00 94.38 89 ALA A O 1
ATOM 672 N N . LEU A 1 90 ? -2.423 -13.399 9.048 1.00 94.12 90 LEU A N 1
ATOM 673 C CA . LEU A 1 90 ? -3.386 -13.836 10.064 1.00 94.12 90 LEU A CA 1
ATOM 674 C C . LEU A 1 90 ? -3.208 -13.090 11.396 1.00 94.12 90 LEU A C 1
ATOM 676 O O . LEU A 1 90 ? -4.196 -12.687 12.012 1.00 94.12 90 LEU A O 1
ATOM 680 N N . GLY A 1 91 ? -1.967 -12.860 11.831 1.00 92.00 91 GLY A N 1
ATOM 681 C CA . GLY A 1 91 ? -1.675 -12.091 13.045 1.00 92.00 91 GLY A CA 1
ATOM 682 C C . GLY A 1 91 ? -2.093 -10.621 12.931 1.00 92.00 91 GLY A C 1
ATOM 683 O O . GLY A 1 91 ? -2.694 -10.056 13.856 1.00 92.00 91 GLY A O 1
ATOM 684 N N . HIS A 1 92 ? -1.834 -10.002 11.779 1.00 95.06 92 HIS A N 1
ATOM 685 C CA . HIS A 1 92 ? -2.252 -8.628 11.505 1.00 95.06 92 HIS A CA 1
ATOM 686 C C . HIS A 1 92 ? -3.774 -8.506 11.408 1.00 95.06 92 HIS A C 1
ATOM 688 O O . HIS A 1 92 ? -4.353 -7.666 12.094 1.00 95.06 92 HIS A O 1
ATOM 694 N N . LEU A 1 93 ? -4.440 -9.393 10.667 1.00 95.81 93 LEU A N 1
ATOM 695 C CA . LEU A 1 93 ? -5.900 -9.430 10.551 1.00 95.81 93 LEU A CA 1
ATOM 696 C C . LEU A 1 93 ? -6.578 -9.660 11.903 1.00 95.81 93 LEU A C 1
ATOM 698 O O . LEU A 1 93 ? -7.582 -9.019 12.191 1.00 95.81 93 LEU A O 1
ATOM 702 N N . ASN A 1 94 ? -6.010 -10.494 12.779 1.00 96.38 94 ASN A N 1
ATOM 703 C CA . ASN A 1 94 ? -6.516 -10.657 14.143 1.00 96.38 94 ASN A CA 1
ATOM 704 C C . ASN A 1 94 ? -6.433 -9.348 14.949 1.00 96.38 94 ASN A C 1
ATOM 706 O O . ASN A 1 94 ? -7.350 -9.006 15.693 1.00 96.38 94 ASN A O 1
ATOM 710 N N . THR A 1 95 ? -5.345 -8.591 14.788 1.00 94.38 95 THR A N 1
ATOM 711 C CA . THR A 1 95 ? -5.194 -7.273 15.424 1.00 94.38 95 THR A CA 1
ATOM 712 C C . THR A 1 95 ? -6.245 -6.286 14.914 1.00 94.38 95 THR A C 1
ATOM 714 O O . THR A 1 95 ? -6.841 -5.570 15.718 1.00 94.38 95 THR A O 1
ATOM 717 N N . LEU A 1 96 ? -6.517 -6.285 13.606 1.00 94.69 96 LEU A N 1
ATOM 718 C CA . LEU A 1 96 ? -7.547 -5.440 12.996 1.00 94.69 96 LEU A CA 1
ATOM 719 C C . LEU A 1 96 ? -8.958 -5.852 13.429 1.00 94.69 96 LEU A C 1
ATOM 721 O O . LEU A 1 96 ? -9.735 -4.992 13.825 1.00 94.69 96 LEU A O 1
ATOM 725 N N . SER A 1 97 ? -9.263 -7.151 13.444 1.00 95.69 97 SER A N 1
ATOM 726 C CA . SER A 1 97 ? -10.553 -7.680 13.905 1.00 95.69 97 SER A CA 1
ATOM 727 C C . SER A 1 97 ? -10.832 -7.270 15.347 1.00 95.69 97 SER A C 1
ATOM 729 O O . SER A 1 97 ? -11.869 -6.682 15.620 1.00 95.69 97 SER A O 1
ATOM 731 N N . ARG A 1 98 ? -9.868 -7.467 16.258 1.00 94.62 98 ARG A N 1
ATOM 732 C CA . ARG A 1 98 ? -10.017 -7.039 17.657 1.00 94.62 98 ARG A CA 1
ATOM 733 C C . ARG A 1 98 ? -10.231 -5.537 17.786 1.00 94.62 98 ARG A C 1
ATOM 735 O O . ARG A 1 98 ? -10.934 -5.097 18.688 1.00 94.62 98 ARG A O 1
ATOM 742 N N . PHE A 1 99 ? -9.595 -4.734 16.938 1.00 93.62 99 PHE A N 1
ATOM 743 C CA . PHE A 1 99 ? -9.853 -3.300 16.926 1.00 93.62 99 PHE A CA 1
ATOM 744 C C . PHE A 1 99 ? -11.298 -2.999 16.510 1.00 93.62 99 PHE A C 1
ATOM 746 O O . PHE A 1 99 ? -11.957 -2.236 17.210 1.00 93.62 99 PHE A O 1
ATOM 753 N N . LEU A 1 100 ? -11.795 -3.619 15.436 1.00 92.44 100 LEU A N 1
ATOM 754 C CA . LEU A 1 100 ? -13.168 -3.427 14.960 1.00 92.44 100 LEU A CA 1
ATOM 755 C C . LEU A 1 100 ? -14.198 -3.856 16.015 1.00 92.44 100 LEU A C 1
ATOM 757 O O . LEU A 1 100 ? -15.071 -3.061 16.351 1.00 92.44 100 LEU A O 1
ATOM 761 N N . ASP A 1 101 ? -14.022 -5.031 16.625 1.00 93.50 101 ASP A N 1
ATOM 762 C CA . ASP A 1 101 ? -14.910 -5.541 17.682 1.00 93.50 101 ASP A CA 1
ATOM 763 C C . ASP A 1 101 ? -14.999 -4.571 18.876 1.00 93.50 101 ASP A C 1
ATOM 765 O O . ASP A 1 101 ? -16.068 -4.346 19.447 1.00 93.50 101 ASP A O 1
ATOM 769 N N . ASN A 1 102 ? -13.865 -3.977 19.266 1.00 90.06 102 ASN A N 1
ATOM 770 C CA . ASN A 1 102 ? -13.809 -2.987 20.343 1.00 90.06 102 ASN A CA 1
ATOM 771 C C . ASN A 1 102 ? -14.382 -1.629 19.915 1.00 90.06 102 ASN A C 1
ATOM 773 O O . ASN A 1 102 ? -14.958 -0.911 20.737 1.00 90.06 102 ASN A O 1
ATOM 777 N N . ALA A 1 103 ? -14.206 -1.257 18.646 1.00 88.94 103 ALA A N 1
ATOM 778 C CA . ALA A 1 103 ? -14.676 0.009 18.113 1.00 88.94 103 ALA A CA 1
ATOM 779 C C . ALA A 1 103 ? -16.204 0.066 18.037 1.00 88.94 103 ALA A C 1
ATOM 781 O O . ALA A 1 103 ? -16.778 1.097 18.375 1.00 88.94 103 ALA A O 1
ATOM 782 N N . GLU A 1 104 ? -16.860 -1.047 17.701 1.00 89.12 104 GLU A N 1
ATOM 783 C CA . GLU A 1 104 ? -18.326 -1.165 17.718 1.00 89.12 104 GLU A CA 1
ATOM 784 C C . GLU A 1 104 ? -18.931 -0.941 19.112 1.00 89.12 104 GLU A C 1
ATOM 786 O O . GLU A 1 104 ? -20.057 -0.465 19.243 1.00 89.12 104 GLU A O 1
ATOM 791 N N . GLN A 1 105 ? -18.174 -1.249 20.167 1.00 89.06 105 GLN A N 1
ATOM 792 C CA . GLN A 1 105 ? -18.611 -1.115 21.560 1.00 89.06 105 GLN A CA 1
ATOM 793 C C . GLN A 1 105 ? -18.263 0.251 22.173 1.00 89.06 105 GLN A C 1
ATOM 795 O O . GLN A 1 105 ? -18.653 0.540 23.306 1.00 89.06 105 GLN A O 1
ATOM 800 N N . SER A 1 106 ? -17.521 1.095 21.452 1.00 85.50 106 SER A N 1
ATOM 801 C CA . SER A 1 106 ? -16.956 2.340 21.974 1.00 85.50 106 SER A CA 1
ATOM 802 C C . SER A 1 106 ? -17.629 3.564 21.358 1.00 85.50 106 SER A C 1
ATOM 804 O O . SER A 1 106 ? -17.700 3.700 20.144 1.00 85.50 106 SER A O 1
ATOM 806 N N . ALA A 1 107 ? -18.038 4.530 22.187 1.00 78.31 107 ALA A N 1
ATOM 807 C CA . ALA A 1 107 ? -18.602 5.799 21.705 1.00 78.31 107 ALA A CA 1
ATOM 808 C C . ALA A 1 107 ? -17.573 6.695 20.979 1.00 78.31 107 ALA A C 1
ATOM 810 O O . ALA A 1 107 ? -17.942 7.660 20.312 1.00 78.31 107 ALA A O 1
ATOM 811 N N . SER A 1 108 ? -16.275 6.420 21.134 1.00 78.19 108 SER A N 1
ATOM 812 C CA . SER A 1 108 ? -15.180 7.180 20.516 1.00 78.19 108 SER A CA 1
ATOM 813 C C . SER A 1 108 ? -13.961 6.272 20.313 1.00 78.19 108 SER A C 1
ATOM 815 O O . SER A 1 108 ? -13.031 6.292 21.123 1.00 78.19 108 SER A O 1
ATOM 817 N N . PRO A 1 109 ? -13.970 5.404 19.287 1.00 79.25 109 PRO A N 1
ATOM 818 C CA . PRO A 1 109 ? -12.863 4.491 19.042 1.0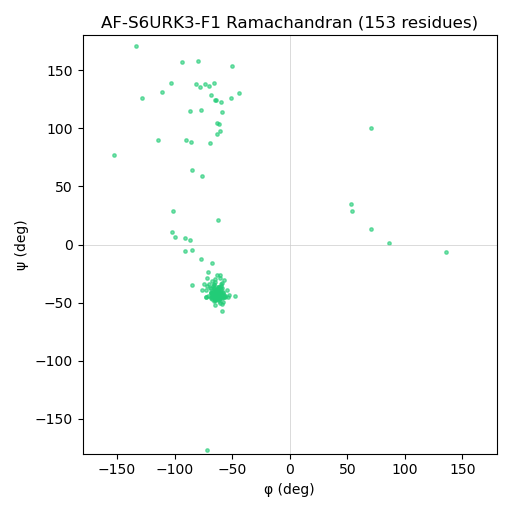0 79.25 109 PRO A CA 1
ATOM 819 C C . PRO A 1 109 ? -11.609 5.246 18.597 1.00 79.25 109 PRO A C 1
ATOM 821 O O . PRO A 1 109 ? -11.643 6.038 17.654 1.00 79.25 109 PRO A O 1
ATOM 824 N N . SER A 1 110 ? -10.485 4.976 19.261 1.00 85.75 110 SER A N 1
ATOM 825 C CA . SER A 1 110 ? -9.184 5.548 18.916 1.00 85.75 110 SER A CA 1
ATOM 826 C C . SER A 1 110 ? -8.311 4.536 18.174 1.00 85.75 110 SER A C 1
ATOM 828 O O . SER A 1 110 ? -8.257 3.349 18.504 1.00 85.75 110 SER A O 1
ATOM 830 N N . ILE A 1 111 ? -7.600 5.010 17.150 1.00 90.12 111 ILE A N 1
ATOM 831 C CA . ILE A 1 111 ? -6.648 4.185 16.404 1.00 90.12 111 ILE A CA 1
ATOM 832 C C . ILE A 1 111 ? -5.370 4.019 17.223 1.00 90.12 111 ILE A C 1
ATOM 834 O O . ILE A 1 111 ? -4.625 4.974 17.455 1.00 90.12 111 ILE A O 1
ATOM 838 N N . SER A 1 112 ? -5.083 2.781 17.617 1.00 90.75 112 SER A N 1
ATOM 839 C CA . SER A 1 112 ? -3.838 2.442 18.307 1.00 90.75 112 SER A CA 1
ATOM 840 C C . SER A 1 112 ? -2.649 2.308 17.346 1.00 90.75 112 SER A C 1
ATOM 842 O O . SER A 1 112 ? -2.802 1.990 16.165 1.00 90.75 112 SER A O 1
ATOM 844 N N . ASP A 1 113 ? -1.430 2.449 17.874 1.00 89.25 113 ASP A N 1
ATOM 845 C CA . ASP A 1 113 ? -0.200 2.162 17.118 1.00 89.25 113 ASP A CA 1
ATOM 846 C C . ASP A 1 113 ? -0.120 0.711 16.640 1.00 89.25 113 ASP A C 1
ATOM 848 O O . ASP A 1 113 ? 0.515 0.422 15.626 1.00 89.25 113 ASP A O 1
ATOM 852 N N . ALA A 1 114 ? -0.780 -0.211 17.347 1.00 91.00 114 ALA A N 1
ATOM 853 C CA . ALA A 1 114 ? -0.854 -1.607 16.940 1.00 91.00 114 ALA A CA 1
ATOM 854 C C . ALA A 1 114 ? -1.635 -1.777 15.627 1.00 91.00 114 ALA A C 1
ATOM 856 O O . ALA A 1 114 ? -1.218 -2.565 14.783 1.00 91.00 114 ALA A O 1
ATOM 857 N N . VAL A 1 115 ? -2.711 -1.008 15.425 1.00 93.94 115 VAL A N 1
ATOM 858 C CA . VAL A 1 115 ? -3.506 -1.015 14.183 1.00 93.94 115 VAL A CA 1
ATOM 859 C C . VAL A 1 115 ? -2.701 -0.432 13.025 1.00 93.94 115 VAL A C 1
ATOM 861 O O . VAL A 1 115 ? -2.619 -1.051 11.966 1.00 93.94 115 VAL A O 1
ATOM 864 N N . LEU A 1 116 ? -2.039 0.709 13.244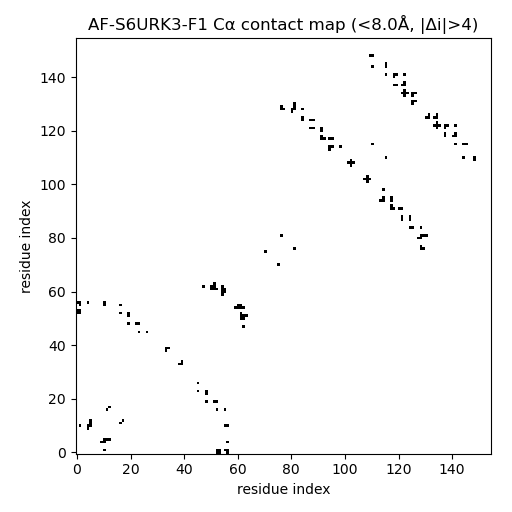 1.00 93.00 116 LEU A N 1
ATOM 865 C CA . LEU A 1 116 ? -1.162 1.321 12.240 1.00 93.00 116 LEU A CA 1
ATOM 866 C C . LEU A 1 116 ? -0.035 0.383 11.814 1.00 93.00 116 LEU A C 1
ATOM 868 O O . LEU A 1 116 ? 0.228 0.217 10.625 1.00 93.00 116 LEU A O 1
ATOM 872 N N . ARG A 1 117 ? 0.627 -0.252 12.786 1.00 91.50 117 ARG A N 1
ATOM 873 C CA . ARG A 1 117 ? 1.692 -1.214 12.506 1.00 91.50 117 ARG A CA 1
ATOM 874 C C . ARG A 1 117 ? 1.152 -2.432 11.765 1.00 91.50 117 ARG A C 1
ATOM 876 O O . ARG A 1 117 ? 1.777 -2.857 10.805 1.00 91.50 117 ARG A O 1
ATOM 883 N N . ALA A 1 118 ? -0.005 -2.961 12.166 1.00 93.81 118 ALA A N 1
ATOM 884 C CA . ALA A 1 118 ? -0.614 -4.109 11.503 1.00 93.81 118 ALA A CA 1
ATOM 885 C C . ALA A 1 118 ? -0.925 -3.828 10.025 1.00 93.81 118 ALA A C 1
ATOM 887 O O . ALA A 1 118 ? -0.575 -4.646 9.183 1.00 93.81 118 ALA A O 1
ATOM 888 N N . LEU A 1 119 ? -1.508 -2.670 9.696 1.00 93.81 119 LEU A N 1
ATOM 889 C CA . LEU A 1 119 ? -1.768 -2.281 8.303 1.00 93.81 119 LEU A CA 1
ATOM 890 C C . LEU A 1 119 ? -0.481 -2.068 7.508 1.00 93.81 119 LEU A C 1
ATOM 892 O O . LEU A 1 119 ? -0.356 -2.559 6.387 1.00 93.81 119 LEU A O 1
ATOM 896 N N . HIS A 1 120 ? 0.497 -1.387 8.104 1.00 90.75 120 HIS A N 1
ATOM 897 C CA . HIS A 1 120 ? 1.780 -1.135 7.464 1.00 90.75 120 HIS A CA 1
ATOM 898 C C . HIS A 1 120 ? 2.534 -2.429 7.139 1.00 90.75 120 HIS A C 1
ATOM 900 O O . HIS A 1 120 ? 3.018 -2.602 6.021 1.00 90.75 120 HIS A O 1
ATOM 906 N N . THR A 1 121 ? 2.611 -3.347 8.104 1.00 88.69 121 THR A N 1
ATOM 907 C CA . THR A 1 121 ? 3.290 -4.632 7.928 1.00 88.69 121 THR A CA 1
ATOM 908 C C . THR A 1 121 ? 2.496 -5.560 7.013 1.00 88.69 121 THR A C 1
ATOM 910 O O . THR A 1 121 ? 3.104 -6.233 6.189 1.00 88.69 121 THR A O 1
ATOM 913 N N . LEU A 1 122 ? 1.159 -5.551 7.057 1.00 93.38 122 LEU A N 1
ATOM 914 C CA . LEU A 1 122 ? 0.329 -6.305 6.109 1.00 93.38 122 LEU A CA 1
ATOM 915 C C . LEU A 1 122 ? 0.566 -5.843 4.662 1.00 93.38 122 LEU A C 1
ATOM 917 O O . LEU A 1 122 ? 0.748 -6.673 3.778 1.00 93.38 122 LEU A O 1
ATOM 921 N N . LYS A 1 123 ? 0.634 -4.527 4.431 1.00 89.69 123 LYS A N 1
ATOM 922 C CA . LYS A 1 123 ? 0.992 -3.947 3.128 1.00 89.69 123 LYS A CA 1
ATOM 923 C C . LYS A 1 123 ? 2.399 -4.368 2.687 1.00 89.69 123 LYS A C 1
ATOM 925 O O . LYS A 1 123 ? 2.578 -4.830 1.564 1.00 89.69 123 LYS A O 1
ATOM 930 N N . GLY A 1 124 ? 3.393 -4.212 3.565 1.00 82.19 124 GLY A N 1
ATOM 931 C CA . GLY A 1 124 ? 4.792 -4.530 3.262 1.00 82.19 124 GLY A CA 1
ATOM 932 C C . GLY A 1 124 ? 5.024 -6.017 2.980 1.00 82.19 124 GLY A C 1
ATOM 933 O O . GLY A 1 124 ? 5.637 -6.363 1.975 1.00 82.19 124 GLY A O 1
ATOM 934 N N . SER A 1 125 ? 4.475 -6.898 3.817 1.00 86.00 125 SER A N 1
ATOM 935 C CA . SER A 1 125 ? 4.581 -8.355 3.652 1.00 86.00 125 SER A CA 1
ATOM 936 C C . SER A 1 125 ? 3.845 -8.855 2.403 1.00 86.00 125 SER A C 1
ATOM 938 O O . SER A 1 125 ? 4.361 -9.735 1.719 1.00 86.00 125 SER A O 1
ATOM 940 N N . ALA A 1 126 ? 2.703 -8.257 2.037 1.00 86.88 126 ALA A N 1
ATOM 941 C CA . ALA A 1 126 ? 2.009 -8.569 0.785 1.00 86.88 126 ALA A CA 1
ATOM 942 C C . ALA A 1 126 ? 2.846 -8.197 -0.449 1.00 86.88 126 ALA A C 1
ATOM 944 O O . ALA A 1 126 ? 2.922 -8.988 -1.388 1.00 86.88 126 ALA A O 1
ATOM 945 N N . HIS A 1 127 ? 3.517 -7.037 -0.436 1.00 85.88 127 HIS A N 1
ATOM 946 C CA . HIS A 1 127 ? 4.476 -6.677 -1.485 1.00 85.88 127 HIS A CA 1
ATOM 947 C C . HIS A 1 127 ? 5.647 -7.664 -1.547 1.00 85.88 127 HIS A C 1
ATOM 949 O O . HIS A 1 127 ? 5.975 -8.139 -2.629 1.00 85.88 127 HIS A O 1
ATOM 955 N N . MET A 1 128 ? 6.244 -8.005 -0.400 1.00 81.81 128 MET A N 1
ATOM 956 C CA . MET A 1 128 ? 7.380 -8.934 -0.336 1.00 81.81 128 MET A CA 1
ATOM 957 C C . MET A 1 128 ? 7.036 -10.337 -0.840 1.00 81.81 128 MET A C 1
ATOM 959 O O . MET A 1 128 ? 7.867 -10.976 -1.472 1.00 81.81 128 MET A O 1
ATOM 963 N N . ALA A 1 129 ? 5.823 -10.815 -0.572 1.00 83.50 129 ALA A N 1
ATOM 964 C CA . ALA A 1 129 ? 5.366 -12.126 -1.017 1.00 83.50 129 ALA A CA 1
ATOM 965 C C . ALA A 1 129 ? 4.758 -12.124 -2.427 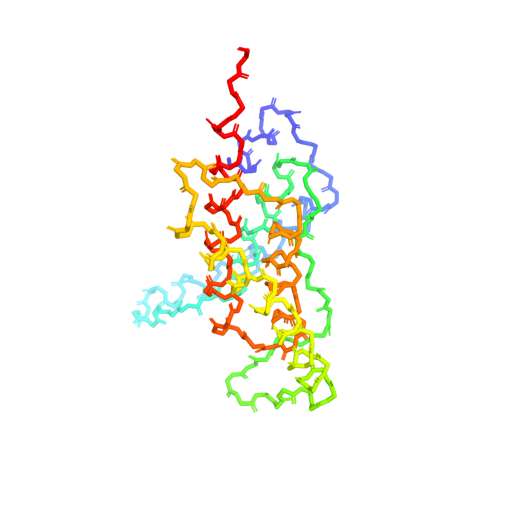1.00 83.50 129 ALA A C 1
ATOM 967 O O . ALA A 1 129 ? 4.234 -13.151 -2.847 1.00 83.50 129 ALA A O 1
ATOM 968 N N . GLY A 1 130 ? 4.774 -10.992 -3.143 1.00 82.62 130 GLY A N 1
ATOM 969 C CA . GLY A 1 130 ? 4.204 -10.872 -4.490 1.00 82.62 130 GLY A CA 1
ATOM 970 C C . GLY A 1 130 ? 2.671 -10.914 -4.541 1.00 82.62 130 GLY A C 1
ATOM 971 O O . GLY A 1 130 ? 2.087 -11.036 -5.617 1.00 82.62 130 GLY A O 1
ATOM 972 N N . VAL A 1 131 ? 1.982 -10.787 -3.402 1.00 86.88 131 VAL A N 1
ATOM 973 C CA . VAL A 1 131 ? 0.512 -10.819 -3.318 1.00 86.88 131 VAL A CA 1
ATOM 974 C C . VAL A 1 131 ? -0.063 -9.426 -3.598 1.00 86.88 131 VAL A C 1
ATOM 976 O O . VAL A 1 131 ? -0.678 -8.785 -2.740 1.00 86.88 131 VAL A O 1
ATOM 979 N N . LEU A 1 132 ? 0.150 -8.954 -4.829 1.00 85.00 132 LEU A N 1
ATOM 980 C CA . LEU A 1 132 ? -0.178 -7.593 -5.269 1.00 85.00 132 LEU A CA 1
ATOM 981 C C . LEU A 1 132 ? -1.628 -7.168 -4.985 1.00 85.00 132 LEU A C 1
ATOM 983 O O . LEU A 1 132 ? -1.797 -6.082 -4.435 1.00 85.00 132 LEU A O 1
ATOM 987 N N . PRO A 1 133 ? -2.666 -8.003 -5.212 1.00 87.00 133 PRO A N 1
ATOM 988 C CA . PRO A 1 133 ? -4.040 -7.589 -4.925 1.00 87.00 133 PRO A CA 1
ATOM 989 C C . PRO A 1 133 ? -4.265 -7.203 -3.456 1.00 87.00 133 PRO A C 1
ATOM 991 O O . PRO A 1 133 ? -5.051 -6.309 -3.154 1.00 87.00 133 PRO A O 1
ATOM 994 N N . ILE A 1 134 ? -3.568 -7.854 -2.515 1.00 88.25 134 ILE A N 1
ATOM 995 C CA . ILE A 1 134 ? -3.673 -7.507 -1.091 1.00 88.25 134 ILE A CA 1
ATOM 996 C C . ILE A 1 134 ? -2.892 -6.228 -0.792 1.00 88.25 134 ILE A C 1
ATOM 998 O O . ILE A 1 134 ? -3.372 -5.389 -0.031 1.00 88.25 134 ILE A O 1
ATOM 1002 N N . ALA A 1 135 ? -1.717 -6.050 -1.396 1.00 83.19 135 ALA A N 1
ATOM 1003 C CA . ALA A 1 135 ? -0.920 -4.839 -1.230 1.00 83.19 135 ALA A CA 1
ATOM 1004 C C . ALA A 1 135 ? -1.656 -3.584 -1.743 1.00 83.19 135 ALA A C 1
ATOM 1006 O O . ALA A 1 135 ? -1.660 -2.542 -1.077 1.00 83.19 135 ALA A O 1
ATOM 1007 N N . GLU A 1 136 ? -2.342 -3.706 -2.881 1.00 86.75 136 GLU A N 1
ATOM 1008 C CA . GLU A 1 136 ? -3.173 -2.655 -3.476 1.00 86.75 136 GLU A CA 1
ATOM 1009 C C . GLU A 1 136 ? -4.364 -2.286 -2.589 1.00 86.75 136 GLU A C 1
ATOM 1011 O O . GLU A 1 136 ? -4.667 -1.106 -2.438 1.00 86.75 136 GLU A O 1
ATOM 1016 N N . LEU A 1 137 ? -5.004 -3.264 -1.938 1.00 89.56 137 LEU A N 1
ATOM 1017 C CA . LEU A 1 137 ? -6.089 -3.009 -0.983 1.00 89.56 137 LEU A CA 1
ATOM 1018 C C . LEU A 1 137 ? -5.585 -2.415 0.341 1.00 89.56 137 LEU A C 1
ATOM 1020 O O . LEU A 1 137 ? -6.224 -1.533 0.917 1.00 89.56 137 LEU A O 1
ATOM 1024 N N . ALA A 1 138 ? -4.442 -2.888 0.841 1.00 87.81 138 ALA A N 1
ATOM 1025 C CA . ALA A 1 138 ? -3.884 -2.455 2.120 1.00 87.81 138 ALA A CA 1
ATOM 1026 C C . ALA A 1 138 ? -3.310 -1.030 2.064 1.00 87.81 138 ALA A C 1
ATOM 1028 O O . ALA A 1 138 ? -3.327 -0.325 3.072 1.00 87.81 138 ALA A O 1
ATOM 1029 N N . SER A 1 139 ? -2.828 -0.591 0.899 1.00 84.00 139 SER A N 1
ATOM 1030 C CA . SER A 1 139 ? -2.232 0.737 0.700 1.00 84.00 139 SER A CA 1
ATOM 1031 C C . SER A 1 139 ? -3.163 1.913 1.037 1.00 84.00 139 SER A C 1
ATOM 1033 O O . SER A 1 139 ? -2.804 2.699 1.920 1.00 84.00 139 SER A O 1
ATOM 1035 N N . PRO A 1 140 ? -4.356 2.054 0.424 1.00 87.56 140 PRO A N 1
ATOM 1036 C CA . PRO A 1 140 ? -5.272 3.143 0.753 1.00 87.56 140 PRO A CA 1
ATOM 1037 C C . PRO A 1 140 ? -5.795 3.044 2.191 1.00 87.56 140 PRO A C 1
ATOM 1039 O O . PRO A 1 140 ? -6.051 4.069 2.819 1.00 87.56 140 PRO A O 1
ATOM 1042 N N . LEU A 1 141 ? -5.911 1.834 2.750 1.00 91.19 141 LEU A N 1
ATOM 1043 C CA . LEU A 1 141 ? -6.346 1.639 4.133 1.00 91.19 141 LEU A CA 1
ATOM 1044 C C . LEU A 1 141 ? -5.284 2.097 5.151 1.00 91.19 141 LEU A C 1
ATOM 1046 O O . LEU A 1 141 ? -5.620 2.798 6.104 1.00 91.19 141 LEU A O 1
ATOM 1050 N N . ASP A 1 142 ? -4.006 1.756 4.941 1.00 90.25 142 ASP A N 1
ATOM 1051 C CA . ASP A 1 142 ? -2.875 2.257 5.745 1.00 90.25 142 ASP A CA 1
ATOM 1052 C C . ASP A 1 142 ? -2.825 3.791 5.711 1.00 90.25 142 ASP A C 1
ATOM 1054 O O . ASP A 1 142 ? -2.668 4.425 6.755 1.00 90.25 142 ASP A O 1
ATOM 1058 N N . GLN A 1 143 ? -3.024 4.396 4.536 1.00 87.00 143 GLN A N 1
ATOM 1059 C CA . GLN A 1 143 ? -3.063 5.85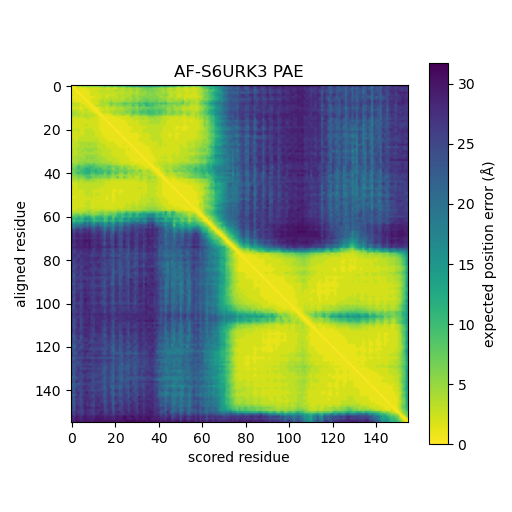2 4.394 1.00 87.00 143 GLN A CA 1
ATOM 1060 C C . GLN A 1 143 ? -4.245 6.480 5.143 1.00 87.00 143 GLN A C 1
ATOM 1062 O O . GLN A 1 143 ? -4.038 7.368 5.971 1.00 87.00 143 GLN A O 1
ATOM 1067 N N . LEU A 1 144 ? -5.466 5.991 4.91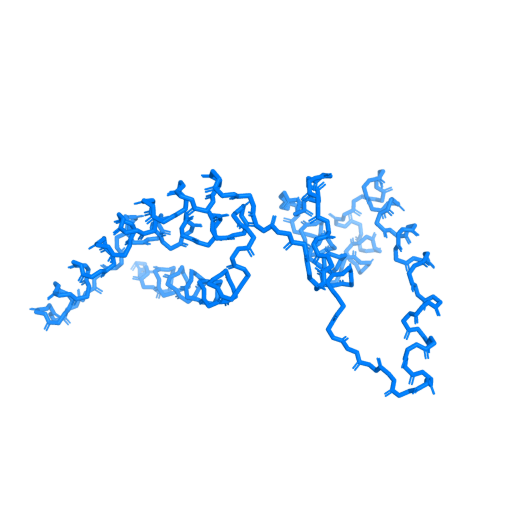2 1.00 89.88 144 LEU A N 1
ATOM 1068 C CA . LEU A 1 144 ? -6.679 6.518 5.539 1.00 89.88 144 LEU A CA 1
ATOM 1069 C C . LEU A 1 144 ? -6.580 6.502 7.068 1.00 89.88 144 LEU A C 1
ATOM 1071 O O . LEU A 1 144 ? -6.922 7.476 7.735 1.00 89.88 144 LEU A O 1
ATOM 1075 N N . VAL A 1 145 ? -6.086 5.403 7.639 1.00 88.88 145 VAL A N 1
ATOM 1076 C CA . VAL A 1 145 ? -5.982 5.246 9.093 1.00 88.88 145 VAL A CA 1
ATOM 1077 C C . VAL A 1 145 ? -4.901 6.159 9.687 1.00 88.88 145 VAL A C 1
ATOM 1079 O O . VAL A 1 145 ? -5.078 6.678 10.793 1.00 88.88 145 VAL A O 1
ATOM 1082 N N . ARG A 1 146 ? -3.806 6.416 8.960 1.00 87.50 146 ARG A N 1
ATOM 1083 C CA . ARG A 1 146 ? -2.788 7.406 9.359 1.00 87.50 146 ARG A CA 1
ATOM 1084 C C . ARG A 1 146 ? -3.345 8.817 9.363 1.00 87.50 146 ARG A C 1
ATOM 1086 O O . ARG A 1 146 ? -3.155 9.527 10.346 1.00 87.50 146 ARG A O 1
ATOM 1093 N N . GLU A 1 147 ? -4.035 9.202 8.294 1.00 87.00 147 GLU A N 1
ATOM 1094 C CA . GLU A 1 147 ? -4.656 10.521 8.172 1.00 87.00 147 GLU A CA 1
ATOM 1095 C C . GLU A 1 147 ? -5.722 10.724 9.248 1.00 87.00 147 GLU A C 1
ATOM 1097 O O . GLU A 1 147 ? -5.723 11.746 9.928 1.00 87.00 147 GLU A O 1
ATOM 1102 N N . TYR A 1 148 ? -6.573 9.725 9.483 1.00 85.44 148 TYR A N 1
ATOM 1103 C CA . TYR A 1 148 ? -7.574 9.766 10.546 1.00 85.44 148 TYR A CA 1
ATOM 1104 C C . TYR A 1 148 ? -6.938 9.968 11.927 1.00 85.44 148 TYR A C 1
ATOM 1106 O O . TYR A 1 148 ? -7.384 10.815 12.695 1.00 85.44 148 TYR A O 1
ATOM 1114 N N . LYS A 1 149 ? -5.853 9.245 12.240 1.00 83.56 149 LYS A N 1
ATOM 1115 C CA . LYS A 1 149 ? -5.140 9.419 13.513 1.00 83.56 149 LYS A CA 1
ATOM 1116 C C . LYS A 1 149 ? -4.472 10.794 13.620 1.00 83.56 149 LYS A C 1
ATOM 1118 O O . LYS A 1 149 ? -4.484 11.378 14.697 1.00 83.56 149 LYS A O 1
ATOM 1123 N N . ALA A 1 150 ? -3.886 11.299 12.534 1.00 81.75 150 ALA A N 1
ATOM 1124 C CA . ALA A 1 150 ? -3.216 12.599 12.512 1.00 81.75 150 ALA A CA 1
ATOM 1125 C C . ALA A 1 150 ? -4.200 13.770 12.674 1.00 81.75 150 ALA A C 1
ATOM 1127 O O . ALA A 1 150 ? -3.889 14.734 13.365 1.00 81.75 150 ALA A O 1
ATOM 1128 N N . ASN A 1 151 ? -5.394 13.659 12.085 1.00 75.06 151 ASN A N 1
ATOM 1129 C CA . ASN A 1 151 ? -6.427 14.698 12.108 1.00 75.06 151 ASN A CA 1
ATOM 1130 C C . ASN A 1 151 ? -7.327 14.663 13.359 1.00 75.06 151 ASN A C 1
ATOM 1132 O O . ASN A 1 151 ? -8.164 15.543 13.519 1.00 75.06 151 ASN A O 1
ATOM 1136 N N . LEU A 1 152 ? -7.170 13.665 14.237 1.00 65.56 152 LEU A N 1
ATOM 1137 C CA . LEU A 1 152 ? -7.851 13.579 15.539 1.00 65.56 152 LEU A CA 1
ATOM 1138 C C . LEU A 1 152 ? -6.984 14.034 16.724 1.00 65.56 152 LEU A C 1
ATOM 1140 O O . LEU A 1 152 ? -7.393 13.884 17.875 1.00 65.56 152 LEU A O 1
ATOM 1144 N N . ILE A 1 153 ? -5.787 14.569 16.472 1.00 49.59 153 ILE A N 1
ATOM 1145 C CA . ILE A 1 153 ? -5.007 15.246 17.511 1.00 49.59 153 ILE A CA 1
ATOM 1146 C C . ILE A 1 153 ? -5.484 16.701 17.566 1.00 49.59 153 ILE A C 1
ATOM 1148 O O . ILE A 1 153 ? -4.946 17.565 16.876 1.00 49.59 153 ILE A O 1
ATOM 1152 N N . ASP A 1 154 ? -6.517 16.950 18.372 1.00 38.91 154 ASP A N 1
ATOM 1153 C CA . ASP A 1 154 ? -6.837 18.299 18.836 1.00 38.91 154 ASP A CA 1
ATOM 1154 C C . ASP A 1 154 ? -5.709 18.817 19.753 1.00 38.91 154 ASP A C 1
ATOM 1156 O O . ASP A 1 154 ? -5.144 18.070 20.560 1.00 38.91 154 ASP A O 1
ATOM 1160 N N . ILE A 1 155 ? -5.384 20.100 19.566 1.00 34.28 155 ILE A N 1
ATOM 1161 C CA . ILE A 1 155 ? -4.479 20.947 20.366 1.00 34.28 155 ILE A CA 1
ATOM 1162 C C . ILE A 1 155 ? -5.007 21.099 21.796 1.00 34.28 155 ILE A C 1
ATOM 1164 O O . ILE A 1 155 ? -6.232 21.311 21.948 1.00 34.28 155 ILE A O 1
#

Organism: NCBI:txid1194404